Protein AF-A0A7S2Z2M4-F1 (afdb_monomer_lite)

Secondary structure (DSSP, 8-state):
-HHHHHHHHHHHTS--HHHHHHHHHHHHTSS-HHHHHHHHHHHHHHHHH-GGGGGHHHHHHHHHHHTT-HHHHHHHHHHHHTTTTS--HHHHHHHHHHHHHHHHHHT-GGG-

Sequence (112 aa):
AKACYRRVLSVTGGKSAEASAGLGALKVASSSKKEVEEGLQLLSRAYGENPHLAFALISLCEQLFYRNEYGTVAKLAQTVLKQSHALEPSIKAEAYFYLGMVYHLASQPDQA

Structure (mmCIF, N/CA/C/O backbone):
data_AF-A0A7S2Z2M4-F1
#
_entry.id   AF-A0A7S2Z2M4-F1
#
loop_
_atom_site.group_PDB
_atom_site.id
_atom_site.type_symbol
_atom_site.label_atom_id
_atom_site.label_alt_id
_atom_site.label_comp_id
_atom_site.label_asym_id
_atom_site.label_entity_id
_atom_site.label_seq_id
_atom_site.pdbx_PDB_ins_code
_atom_site.Cartn_x
_atom_site.Cartn_y
_atom_site.Cartn_z
_atom_site.occupancy
_atom_site.B_iso_or_equiv
_atom_site.auth_seq_id
_atom_site.auth_comp_id
_atom_site.auth_asym_id
_atom_site.auth_atom_id
_atom_site.pdbx_PDB_model_num
ATOM 1 N N . ALA A 1 1 ? -5.240 -12.233 -12.431 1.00 85.94 1 ALA A N 1
ATOM 2 C CA . ALA A 1 1 ? -4.426 -11.009 -12.245 1.00 85.94 1 ALA A CA 1
ATOM 3 C C . ALA A 1 1 ? -3.032 -11.277 -11.647 1.00 85.94 1 ALA A C 1
ATOM 5 O O . ALA A 1 1 ? -2.061 -11.072 -12.364 1.00 85.94 1 ALA A O 1
ATOM 6 N N . LYS A 1 2 ? -2.887 -11.787 -10.402 1.00 92.44 2 LYS A N 1
ATOM 7 C CA . LYS A 1 2 ? -1.561 -12.009 -9.755 1.00 92.44 2 LYS A CA 1
ATOM 8 C C . LYS A 1 2 ? -0.555 -12.777 -10.640 1.00 92.44 2 LYS A C 1
ATOM 10 O O . LYS A 1 2 ? 0.592 -12.358 -10.762 1.00 92.44 2 LYS A O 1
ATOM 15 N N . ALA A 1 3 ? -0.981 -13.869 -11.284 1.00 94.06 3 ALA A N 1
ATOM 16 C CA . ALA A 1 3 ? -0.125 -14.660 -12.179 1.00 94.06 3 ALA A CA 1
ATOM 17 C C . ALA A 1 3 ? 0.369 -13.869 -13.408 1.00 94.06 3 ALA A C 1
ATOM 19 O O . ALA A 1 3 ? 1.524 -14.011 -13.800 1.00 94.06 3 ALA A O 1
ATOM 20 N N . CYS A 1 4 ? -0.464 -12.986 -13.966 1.00 96.19 4 CYS A N 1
ATOM 21 C CA . CYS A 1 4 ? -0.106 -12.156 -15.116 1.00 96.19 4 CYS A CA 1
ATOM 22 C C . CYS A 1 4 ? 0.993 -11.151 -14.752 1.00 96.19 4 CYS A C 1
ATOM 24 O O . CYS A 1 4 ? 2.008 -11.087 -15.437 1.00 96.19 4 CYS A O 1
ATOM 26 N N . TYR A 1 5 ? 0.853 -10.437 -13.628 1.00 95.56 5 TYR A N 1
ATOM 27 C CA . TYR A 1 5 ? 1.897 -9.514 -13.165 1.00 95.56 5 TYR A CA 1
ATOM 28 C C . TYR A 1 5 ? 3.209 -10.235 -12.846 1.00 95.56 5 TYR A C 1
ATOM 30 O O . TYR A 1 5 ? 4.277 -9.768 -13.234 1.00 95.56 5 TYR A O 1
ATOM 38 N N . ARG A 1 6 ? 3.146 -11.425 -12.228 1.00 94.44 6 ARG A N 1
ATOM 39 C CA . ARG A 1 6 ? 4.340 -12.263 -12.021 1.00 94.44 6 ARG A CA 1
ATOM 40 C C . ARG A 1 6 ? 5.009 -12.649 -13.338 1.00 94.44 6 ARG A C 1
ATOM 42 O O . ARG A 1 6 ? 6.234 -12.633 -13.419 1.00 94.44 6 ARG A O 1
ATOM 49 N N . ARG A 1 7 ? 4.227 -12.966 -14.374 1.00 96.56 7 ARG A N 1
ATOM 50 C CA . ARG A 1 7 ? 4.770 -13.271 -15.701 1.00 96.56 7 ARG A CA 1
ATOM 51 C C . ARG A 1 7 ? 5.475 -12.061 -16.312 1.00 96.56 7 ARG A C 1
ATOM 53 O O . ARG A 1 7 ? 6.582 -12.225 -16.813 1.00 96.56 7 ARG A O 1
ATOM 60 N N . VAL A 1 8 ? 4.893 -10.864 -16.215 1.00 96.00 8 VAL A N 1
ATOM 61 C CA . VAL A 1 8 ? 5.534 -9.622 -16.686 1.00 96.00 8 VAL A CA 1
ATOM 62 C C . VAL A 1 8 ? 6.851 -9.371 -15.952 1.00 96.00 8 VAL A C 1
ATOM 64 O O . VAL A 1 8 ? 7.869 -9.119 -16.592 1.00 96.00 8 VAL A O 1
ATOM 67 N N . LEU A 1 9 ? 6.874 -9.515 -14.625 1.00 94.31 9 LEU A N 1
ATOM 68 C CA . LEU A 1 9 ? 8.103 -9.358 -13.839 1.00 94.31 9 LEU A CA 1
ATOM 69 C C . LEU A 1 9 ? 9.164 -10.403 -14.208 1.00 94.31 9 LEU A C 1
ATOM 71 O O . LEU A 1 9 ? 10.339 -10.066 -14.297 1.00 94.31 9 LEU A O 1
ATOM 75 N N . SER A 1 10 ? 8.766 -11.646 -14.490 1.00 95.50 10 SER A N 1
ATOM 76 C CA . SER A 1 10 ? 9.685 -12.691 -14.957 1.00 95.50 10 SER A CA 1
ATOM 77 C C . SER A 1 10 ? 10.314 -12.355 -16.313 1.00 95.50 10 SER A C 1
ATOM 79 O O . SER A 1 10 ? 11.514 -12.544 -16.477 1.00 95.50 10 SER A O 1
ATOM 81 N N . VAL A 1 11 ? 9.533 -11.843 -17.269 1.00 95.81 11 VAL A N 1
ATOM 82 C CA . VAL A 1 11 ? 10.026 -11.512 -18.619 1.00 95.81 11 VAL A CA 1
ATOM 83 C C . VAL A 1 11 ? 10.877 -10.237 -18.620 1.00 95.81 11 VAL A C 1
ATOM 85 O O . VAL A 1 11 ? 11.846 -10.145 -19.363 1.00 95.81 11 VAL A O 1
ATOM 88 N N . THR A 1 12 ? 10.550 -9.265 -17.768 1.00 92.25 12 THR A N 1
ATOM 89 C CA . THR A 1 12 ? 11.262 -7.974 -17.679 1.00 92.25 12 THR A CA 1
ATOM 90 C C . THR A 1 12 ? 12.459 -7.991 -16.723 1.00 92.25 12 THR A C 1
ATOM 92 O O . THR A 1 12 ? 13.118 -6.967 -16.546 1.00 92.25 12 THR A O 1
ATOM 95 N N . GLY A 1 13 ? 12.739 -9.122 -16.066 1.00 90.12 13 GLY A N 1
ATOM 96 C CA . GLY A 1 13 ? 13.788 -9.215 -15.046 1.00 90.12 13 GLY A CA 1
ATOM 97 C C . GLY A 1 13 ? 13.503 -8.368 -13.798 1.00 90.12 13 GLY A C 1
ATOM 98 O O . GLY A 1 13 ? 14.428 -7.851 -13.180 1.00 90.12 13 GLY A O 1
ATOM 99 N N . GLY A 1 14 ? 12.227 -8.184 -13.445 1.00 87.56 14 GLY A N 1
ATOM 100 C CA . GLY A 1 14 ? 11.797 -7.450 -12.252 1.00 87.56 14 GLY A CA 1
ATOM 101 C C . GLY A 1 14 ? 11.870 -5.925 -12.368 1.00 87.56 14 GLY A C 1
ATOM 102 O O . GLY A 1 14 ? 11.961 -5.254 -11.341 1.00 87.56 14 GLY A O 1
ATOM 103 N N . LYS A 1 15 ? 11.861 -5.382 -13.593 1.00 89.94 15 LYS A N 1
ATOM 104 C CA . LYS A 1 15 ? 12.041 -3.942 -13.867 1.00 89.94 15 LYS A CA 1
ATOM 105 C C . LYS A 1 15 ? 10.759 -3.170 -14.197 1.00 89.94 15 LYS A C 1
ATOM 107 O O . LYS A 1 15 ? 10.830 -1.971 -14.421 1.00 89.94 15 LYS A O 1
ATOM 112 N N . SER A 1 16 ? 9.599 -3.826 -14.274 1.00 94.38 16 SER A N 1
ATOM 113 C CA . SER A 1 16 ? 8.336 -3.113 -14.518 1.00 94.38 16 SER A CA 1
ATOM 114 C C . SER A 1 16 ? 7.750 -2.584 -13.209 1.00 94.38 16 SER A C 1
ATOM 116 O O . SER A 1 16 ? 7.282 -3.363 -12.364 1.00 94.38 16 SER A O 1
ATOM 118 N N . ALA A 1 17 ? 7.747 -1.258 -13.068 1.00 92.44 17 ALA A N 1
ATOM 119 C CA . ALA A 1 17 ? 7.119 -0.551 -11.958 1.00 92.44 17 ALA A CA 1
ATOM 120 C C . ALA A 1 17 ? 5.598 -0.783 -11.948 1.00 92.44 17 ALA A C 1
ATOM 122 O O . ALA A 1 17 ? 5.022 -1.049 -10.899 1.00 92.44 17 ALA A O 1
ATOM 123 N N . GLU A 1 18 ? 4.953 -0.808 -13.116 1.00 93.31 18 GLU A N 1
ATOM 124 C CA . GLU A 1 18 ? 3.514 -1.046 -13.281 1.00 93.31 18 GLU A CA 1
ATOM 125 C C . GLU A 1 18 ? 3.121 -2.448 -12.807 1.00 93.31 18 GLU A C 1
ATOM 127 O O . GLU A 1 18 ? 2.148 -2.621 -12.071 1.00 93.31 18 GLU A O 1
ATOM 132 N N . ALA A 1 19 ? 3.892 -3.470 -13.196 1.00 94.50 19 ALA A N 1
ATOM 133 C CA . ALA A 1 19 ? 3.631 -4.837 -12.764 1.00 94.50 19 ALA A CA 1
ATOM 134 C C . ALA A 1 19 ? 3.905 -5.024 -11.266 1.00 94.50 19 ALA A C 1
ATOM 136 O O . ALA A 1 19 ? 3.177 -5.765 -10.598 1.00 94.50 19 ALA A O 1
ATOM 137 N N . SER A 1 20 ? 4.915 -4.332 -10.730 1.00 94.00 20 SER A N 1
ATOM 138 C CA . SER A 1 20 ? 5.199 -4.300 -9.293 1.00 94.00 20 SER A CA 1
ATOM 139 C C . SER A 1 20 ? 4.068 -3.625 -8.519 1.00 94.00 20 SER A C 1
ATOM 141 O O . SER A 1 20 ? 3.594 -4.192 -7.536 1.00 94.00 20 SER A O 1
ATOM 143 N N . ALA A 1 21 ? 3.567 -2.483 -8.999 1.00 92.56 21 ALA A N 1
ATOM 144 C CA . ALA A 1 21 ? 2.444 -1.773 -8.400 1.00 92.56 21 ALA A CA 1
ATOM 145 C C . ALA A 1 21 ? 1.161 -2.612 -8.436 1.00 92.56 21 ALA A C 1
ATOM 147 O O . ALA A 1 21 ? 0.516 -2.795 -7.406 1.00 92.56 21 ALA A O 1
ATOM 148 N N . GLY A 1 22 ? 0.826 -3.209 -9.584 1.00 93.19 22 GLY A N 1
ATOM 149 C CA . GLY A 1 22 ? -0.350 -4.071 -9.720 1.00 93.19 22 GLY A CA 1
ATOM 150 C C . GLY A 1 22 ? -0.287 -5.316 -8.827 1.00 93.19 22 GLY A C 1
ATOM 151 O O . GLY A 1 22 ? -1.270 -5.678 -8.177 1.00 93.19 22 GLY A O 1
ATOM 152 N N . LEU A 1 23 ? 0.879 -5.966 -8.730 1.00 94.81 23 LEU A N 1
ATOM 153 C CA . LEU A 1 23 ? 1.070 -7.086 -7.805 1.00 94.81 23 LEU A CA 1
ATOM 154 C C . LEU A 1 23 ? 1.015 -6.635 -6.339 1.00 94.81 23 LEU A C 1
ATOM 156 O O . LEU A 1 23 ? 0.446 -7.351 -5.512 1.00 94.81 23 LEU A O 1
ATOM 160 N N . GLY A 1 24 ? 1.586 -5.469 -6.031 1.00 93.25 24 GLY A N 1
ATOM 161 C CA . GLY A 1 24 ? 1.567 -4.853 -4.710 1.00 93.25 24 GLY A CA 1
ATOM 162 C C . GLY A 1 24 ? 0.150 -4.533 -4.242 1.00 93.25 24 GLY A C 1
ATOM 163 O O . GLY A 1 24 ? -0.237 -4.957 -3.157 1.00 93.25 24 GLY A O 1
ATOM 164 N N . ALA A 1 25 ? -0.668 -3.918 -5.096 1.00 92.12 25 ALA A N 1
ATOM 165 C CA . ALA A 1 25 ? -2.079 -3.630 -4.840 1.00 92.12 25 ALA A CA 1
ATOM 166 C C . ALA A 1 25 ? -2.877 -4.902 -4.495 1.00 92.12 25 ALA A C 1
ATOM 168 O O . ALA A 1 25 ? -3.564 -4.963 -3.477 1.00 92.12 25 ALA A O 1
ATOM 169 N N . LEU A 1 26 ? -2.713 -5.972 -5.283 1.00 92.69 26 LEU A N 1
ATOM 170 C CA . LEU A 1 26 ? -3.372 -7.264 -5.032 1.00 92.69 26 LEU A CA 1
ATOM 171 C C . LEU A 1 26 ? -2.897 -7.960 -3.748 1.00 92.69 26 LEU A C 1
ATOM 173 O O . LEU A 1 26 ? -3.580 -8.846 -3.233 1.00 92.69 26 LEU A O 1
ATOM 177 N N . LYS A 1 27 ? -1.691 -7.637 -3.285 1.00 93.38 27 LYS A N 1
ATOM 178 C CA . LYS A 1 27 ? -1.106 -8.157 -2.050 1.00 93.38 27 LYS A CA 1
ATOM 179 C C . LYS A 1 27 ? -1.577 -7.369 -0.830 1.00 93.38 27 LYS A C 1
ATOM 181 O O . LYS A 1 27 ? -1.937 -7.989 0.161 1.00 93.38 27 LYS A O 1
ATOM 186 N N . VAL A 1 28 ? -1.658 -6.043 -0.930 1.00 90.62 28 VAL A N 1
ATOM 187 C CA . VAL A 1 28 ? -2.221 -5.180 0.118 1.00 90.62 28 VAL A CA 1
ATOM 188 C C . VAL A 1 28 ? -3.712 -5.447 0.329 1.00 90.62 28 VAL A C 1
ATOM 190 O O . VAL A 1 28 ? -4.167 -5.440 1.461 1.00 90.62 28 VAL A O 1
ATOM 193 N N . ALA A 1 29 ? -4.467 -5.764 -0.724 1.00 86.81 29 ALA A N 1
ATOM 194 C CA . ALA A 1 29 ? -5.882 -6.121 -0.594 1.00 86.81 29 ALA A CA 1
ATOM 195 C C . ALA A 1 29 ? -6.133 -7.516 0.031 1.00 86.81 29 ALA A C 1
ATOM 197 O O . ALA A 1 29 ? -7.289 -7.910 0.221 1.00 86.81 29 ALA A O 1
ATOM 198 N N . SER A 1 30 ? -5.079 -8.288 0.313 1.00 87.50 30 SER A N 1
ATOM 199 C CA . SER A 1 30 ? -5.1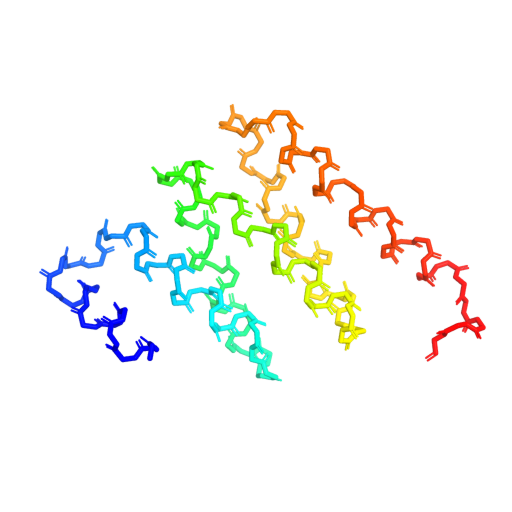58 -9.621 0.919 1.00 87.50 30 SER A CA 1
ATOM 200 C C . SER A 1 30 ? -5.412 -9.551 2.423 1.00 87.50 30 SER A C 1
ATOM 202 O O . SER A 1 30 ? -4.939 -8.644 3.092 1.00 87.50 30 SER A O 1
ATOM 204 N N . SER A 1 31 ? -6.061 -10.570 2.988 1.00 80.94 31 SER A N 1
ATOM 205 C CA . SER A 1 31 ? -6.198 -10.721 4.446 1.00 80.94 31 SER A CA 1
ATOM 206 C C . SER A 1 31 ? -4.923 -11.247 5.127 1.00 80.94 31 SER A C 1
ATOM 208 O O . SER A 1 31 ? -4.863 -11.351 6.350 1.00 80.94 31 SER A O 1
ATOM 210 N N . SER A 1 32 ? -3.893 -11.626 4.362 1.00 90.19 32 SER A N 1
ATOM 211 C CA . SER A 1 32 ? -2.626 -12.109 4.918 1.00 90.19 32 SER A CA 1
ATOM 212 C C . SER A 1 32 ? -1.698 -10.948 5.265 1.00 90.19 32 SER A C 1
ATOM 214 O O . SER A 1 32 ? -1.191 -10.272 4.373 1.00 90.19 32 SER A O 1
ATOM 216 N N . LYS A 1 33 ? -1.371 -10.784 6.553 1.00 85.88 33 LYS A N 1
ATOM 217 C CA . LYS A 1 33 ? -0.427 -9.756 7.031 1.00 85.88 33 LYS A CA 1
ATOM 218 C C . LYS A 1 33 ? 0.920 -9.787 6.295 1.00 85.88 33 LYS A C 1
ATOM 220 O O . LYS A 1 33 ? 1.458 -8.738 5.957 1.00 85.88 33 LYS A O 1
ATOM 225 N N . LYS A 1 34 ? 1.437 -10.987 6.001 1.00 91.75 34 LYS A N 1
ATOM 226 C CA . LYS A 1 34 ? 2.676 -11.162 5.230 1.00 91.75 34 LYS A CA 1
ATOM 227 C C . LYS A 1 34 ? 2.524 -10.642 3.800 1.00 91.75 34 LYS A C 1
ATOM 229 O O . LYS A 1 34 ? 3.404 -9.942 3.311 1.00 91.75 34 LYS A O 1
ATOM 234 N N . GLU A 1 35 ? 1.413 -10.963 3.131 1.00 92.81 35 GLU A N 1
ATOM 235 C CA . GLU A 1 35 ? 1.163 -10.416 1.795 1.00 92.81 35 GLU A CA 1
ATOM 236 C C . GLU A 1 35 ? 1.021 -8.895 1.839 1.00 92.81 35 GLU A C 1
ATOM 238 O O . GLU A 1 35 ? 1.577 -8.239 0.967 1.00 92.81 35 GLU A O 1
ATOM 243 N N . VAL A 1 36 ? 0.363 -8.332 2.853 1.00 88.62 36 VAL A N 1
ATOM 244 C CA . VAL A 1 36 ? 0.233 -6.878 3.006 1.00 88.62 36 VAL A CA 1
ATOM 245 C C . VAL A 1 36 ? 1.602 -6.207 3.106 1.00 88.62 36 VAL A C 1
ATOM 247 O O . VAL A 1 36 ? 1.866 -5.252 2.381 1.00 88.62 36 VAL A O 1
ATOM 250 N N . GLU A 1 37 ? 2.502 -6.719 3.946 1.00 89.50 37 GLU A N 1
ATOM 251 C CA . GLU A 1 37 ? 3.855 -6.168 4.098 1.00 89.50 37 GLU A CA 1
ATOM 252 C C . GLU A 1 37 ? 4.667 -6.254 2.797 1.00 89.50 37 GLU A C 1
ATOM 254 O O . GLU A 1 37 ? 5.257 -5.260 2.370 1.00 89.50 37 GLU A O 1
ATOM 259 N N . GLU A 1 38 ? 4.635 -7.402 2.114 1.00 93.19 38 GLU A N 1
ATOM 260 C CA . GLU A 1 38 ? 5.262 -7.561 0.796 1.00 93.19 38 GLU A CA 1
ATOM 261 C C . GLU A 1 38 ? 4.647 -6.610 -0.246 1.00 93.19 38 GLU A C 1
ATOM 263 O O . GLU A 1 38 ? 5.350 -6.052 -1.089 1.00 93.19 38 GLU A O 1
ATOM 268 N N . GLY A 1 39 ? 3.330 -6.410 -0.195 1.00 91.69 39 GLY A N 1
ATOM 269 C CA . GLY A 1 39 ? 2.609 -5.512 -1.086 1.00 91.69 39 GLY A CA 1
ATOM 270 C C . GLY A 1 39 ? 3.009 -4.053 -0.888 1.00 91.69 39 GLY A C 1
ATOM 271 O O . GLY A 1 39 ? 3.286 -3.361 -1.866 1.00 91.69 39 GLY A O 1
ATOM 272 N N . LEU A 1 40 ? 3.123 -3.608 0.365 1.00 89.69 40 LEU A N 1
ATOM 273 C CA . LEU A 1 40 ? 3.585 -2.262 0.712 1.00 89.69 40 LEU A CA 1
ATOM 274 C C . LEU A 1 40 ? 5.015 -2.004 0.219 1.00 89.69 40 LEU A C 1
ATOM 276 O O . LEU A 1 40 ? 5.298 -0.924 -0.295 1.00 89.69 40 LEU A O 1
ATOM 280 N N . GLN A 1 41 ? 5.908 -2.994 0.319 1.00 90.50 41 GLN A N 1
ATOM 281 C CA . GLN A 1 41 ? 7.272 -2.881 -0.209 1.00 90.50 41 GLN A CA 1
ATOM 282 C C . GLN A 1 41 ? 7.290 -2.741 -1.736 1.00 90.50 41 GLN A C 1
ATOM 284 O O . GLN A 1 41 ? 7.992 -1.876 -2.264 1.00 90.50 41 GLN A O 1
ATOM 289 N N . LEU A 1 42 ? 6.495 -3.551 -2.445 1.00 92.06 42 LEU A N 1
ATOM 290 C CA . LEU A 1 42 ? 6.372 -3.471 -3.904 1.00 92.06 42 LEU A CA 1
ATOM 291 C C . LEU A 1 42 ? 5.824 -2.116 -4.359 1.00 92.06 42 LEU A C 1
ATOM 293 O O . LEU A 1 42 ? 6.358 -1.537 -5.303 1.00 92.06 42 LEU A O 1
ATOM 297 N N . LEU A 1 43 ? 4.799 -1.598 -3.676 1.00 89.94 43 LEU A N 1
ATOM 298 C CA . LEU A 1 43 ? 4.215 -0.287 -3.972 1.00 89.94 43 LEU A CA 1
ATOM 299 C C . LEU A 1 43 ? 5.207 0.844 -3.697 1.00 89.94 43 LEU A C 1
ATOM 301 O O . LEU A 1 43 ? 5.401 1.697 -4.556 1.00 89.94 43 LEU A O 1
ATOM 305 N N . SER A 1 44 ? 5.892 0.818 -2.548 1.00 86.88 44 SER A N 1
ATOM 306 C CA . SER A 1 44 ? 6.917 1.813 -2.206 1.00 86.88 44 SER A CA 1
ATOM 307 C C . SER A 1 44 ? 7.990 1.917 -3.289 1.00 86.88 44 SER A C 1
ATOM 309 O O . SER A 1 44 ? 8.328 3.013 -3.733 1.00 86.88 44 SER A O 1
ATOM 311 N N . ARG A 1 45 ? 8.494 0.767 -3.755 1.00 88.25 45 ARG A N 1
ATOM 312 C CA . ARG A 1 45 ? 9.488 0.717 -4.829 1.00 88.25 45 ARG A CA 1
ATOM 313 C C . ARG A 1 45 ? 8.917 1.222 -6.153 1.00 88.25 45 ARG A C 1
ATOM 315 O O . ARG A 1 45 ? 9.548 2.051 -6.798 1.00 88.25 45 ARG A O 1
ATOM 322 N N . ALA A 1 46 ? 7.736 0.745 -6.539 1.00 89.75 46 ALA A N 1
ATOM 323 C CA . ALA A 1 46 ? 7.107 1.132 -7.797 1.00 89.75 46 ALA A CA 1
ATOM 324 C C . ALA A 1 46 ? 6.848 2.643 -7.878 1.00 89.75 46 ALA A C 1
ATOM 326 O O . ALA A 1 46 ? 7.040 3.232 -8.934 1.00 89.75 46 ALA A O 1
ATOM 327 N N . TYR A 1 47 ? 6.464 3.278 -6.769 1.00 87.00 47 TYR A N 1
ATOM 328 C CA . TYR A 1 47 ? 6.226 4.723 -6.716 1.00 87.00 47 TYR A CA 1
ATOM 329 C C . TYR A 1 47 ? 7.514 5.544 -6.753 1.00 87.00 47 TYR A C 1
ATOM 331 O O . TYR A 1 47 ? 7.516 6.629 -7.326 1.00 87.00 47 TYR A O 1
ATOM 339 N N . GLY A 1 48 ? 8.607 5.025 -6.187 1.00 83.88 48 GLY A N 1
ATOM 340 C CA . GLY A 1 48 ? 9.927 5.636 -6.344 1.00 83.88 48 GLY A CA 1
ATOM 341 C C . GLY A 1 48 ? 10.439 5.576 -7.789 1.00 83.88 48 GLY A C 1
ATOM 342 O O . GLY A 1 48 ? 11.127 6.489 -8.231 1.00 83.88 48 GLY A O 1
ATOM 343 N N . GLU A 1 49 ? 10.088 4.522 -8.536 1.00 87.75 49 GLU A N 1
ATOM 344 C CA . GLU A 1 49 ? 10.456 4.366 -9.952 1.00 87.75 49 GLU A CA 1
ATOM 345 C C . GLU A 1 49 ? 9.525 5.156 -10.896 1.00 87.75 49 GLU A C 1
ATOM 347 O O . GLU A 1 49 ? 9.989 5.731 -11.878 1.00 87.75 49 GLU A O 1
ATOM 352 N N . ASN A 1 50 ? 8.220 5.206 -10.608 1.00 87.06 50 ASN A N 1
ATOM 353 C CA . ASN A 1 50 ? 7.227 5.950 -11.383 1.00 87.06 50 ASN A CA 1
ATOM 354 C C . ASN A 1 50 ? 6.182 6.605 -10.448 1.00 87.06 50 ASN A C 1
ATOM 356 O O . ASN A 1 50 ? 5.207 5.953 -10.050 1.00 87.06 50 ASN A O 1
ATOM 360 N N . PRO A 1 51 ? 6.336 7.905 -10.131 1.00 83.31 51 PRO A N 1
ATOM 361 C CA . PRO A 1 51 ? 5.440 8.627 -9.226 1.00 83.31 51 PRO A CA 1
ATOM 362 C C . PRO A 1 51 ? 3.977 8.688 -9.683 1.00 83.31 51 PRO A C 1
ATOM 364 O O . PRO A 1 51 ? 3.082 8.764 -8.843 1.00 83.31 51 PRO A O 1
ATOM 367 N N . HIS A 1 52 ? 3.696 8.597 -10.990 1.00 83.88 52 HIS A N 1
ATOM 368 C CA . HIS A 1 52 ? 2.321 8.614 -11.508 1.00 83.88 52 HIS A CA 1
ATOM 369 C C . HIS A 1 52 ? 1.509 7.387 -11.075 1.00 83.88 52 HIS A C 1
ATOM 371 O O . HIS A 1 52 ? 0.280 7.441 -11.013 1.00 83.88 52 HIS A O 1
ATOM 377 N N . LEU A 1 53 ? 2.181 6.291 -10.713 1.00 86.69 53 LEU A N 1
ATOM 378 C CA . LEU A 1 53 ? 1.520 5.094 -10.195 1.00 86.69 53 LEU A CA 1
ATOM 379 C C . LEU A 1 53 ? 0.898 5.319 -8.813 1.00 86.69 53 LEU A C 1
ATOM 381 O O . LEU A 1 53 ? 0.024 4.550 -8.413 1.00 86.69 53 LEU A O 1
ATOM 385 N N . ALA A 1 54 ? 1.284 6.385 -8.104 1.00 81.94 54 ALA A N 1
ATOM 386 C CA . ALA A 1 54 ? 0.737 6.705 -6.794 1.00 81.94 54 ALA A CA 1
ATOM 387 C C . ALA A 1 54 ? -0.756 7.075 -6.828 1.00 81.94 54 ALA A C 1
ATOM 389 O O . ALA A 1 54 ? -1.382 7.079 -5.776 1.00 81.94 54 ALA A O 1
ATOM 390 N N . PHE A 1 55 ? -1.376 7.295 -7.997 1.00 79.75 55 PHE A N 1
ATOM 391 C CA . PHE A 1 55 ? -2.836 7.451 -8.097 1.00 79.75 55 PHE A CA 1
ATOM 392 C C . PHE A 1 55 ? -3.597 6.203 -7.609 1.00 79.75 55 PHE A C 1
ATOM 394 O O . PHE A 1 55 ? -4.673 6.314 -7.025 1.00 79.75 55 PHE A O 1
ATOM 401 N N . ALA A 1 56 ? -3.001 5.012 -7.755 1.00 80.00 56 ALA A N 1
ATOM 402 C CA . ALA A 1 56 ? -3.561 3.767 -7.224 1.00 80.00 56 ALA A CA 1
ATOM 403 C C . ALA A 1 56 ? -3.675 3.763 -5.686 1.00 80.00 56 ALA A C 1
ATOM 405 O O . ALA A 1 56 ? -4.399 2.937 -5.130 1.00 80.00 56 ALA A O 1
ATOM 406 N N . LEU A 1 57 ? -2.996 4.690 -4.995 1.00 79.75 57 LEU A N 1
ATOM 407 C CA . LEU A 1 57 ? -3.144 4.907 -3.558 1.00 79.75 57 LEU A CA 1
ATOM 408 C C . LEU A 1 57 ? -4.598 5.173 -3.175 1.00 79.75 57 LEU A C 1
ATOM 410 O O . LEU A 1 57 ? -5.068 4.567 -2.220 1.00 79.75 57 LEU A O 1
ATOM 414 N N . ILE A 1 58 ? -5.277 6.084 -3.882 1.00 82.00 58 ILE A N 1
ATOM 415 C CA . ILE A 1 58 ? -6.589 6.603 -3.468 1.00 82.00 58 ILE A CA 1
ATOM 416 C C . ILE A 1 58 ? -7.586 5.449 -3.410 1.00 82.00 58 ILE A C 1
ATOM 418 O O . ILE A 1 58 ? -8.170 5.191 -2.362 1.00 82.00 58 ILE A O 1
ATOM 422 N N . SER A 1 59 ? -7.679 4.680 -4.496 1.00 85.25 59 SER A N 1
ATOM 423 C CA . SER A 1 59 ? -8.571 3.522 -4.573 1.00 85.25 59 SER A CA 1
ATOM 424 C C . SER A 1 59 ? -8.231 2.438 -3.543 1.00 85.25 59 SER A C 1
ATOM 426 O O . SER A 1 59 ? -9.132 1.787 -3.019 1.00 85.25 59 SER A O 1
ATOM 428 N N . LEU A 1 60 ? -6.947 2.231 -3.224 1.00 88.50 60 LEU A N 1
ATOM 429 C CA . LEU A 1 60 ? -6.542 1.260 -2.204 1.00 88.50 60 LEU A CA 1
ATOM 430 C C . LEU A 1 60 ? -6.891 1.731 -0.789 1.00 88.50 60 LEU A C 1
ATOM 432 O O . LEU A 1 60 ? -7.431 0.946 -0.012 1.00 88.50 60 LEU A O 1
ATOM 436 N N . CYS A 1 61 ? -6.597 2.988 -0.451 1.00 91.00 61 CYS A N 1
ATOM 437 C CA . CYS A 1 61 ? -6.951 3.574 0.840 1.00 91.00 61 CYS A CA 1
ATOM 438 C C . CYS A 1 61 ? -8.462 3.543 1.057 1.00 91.00 61 CY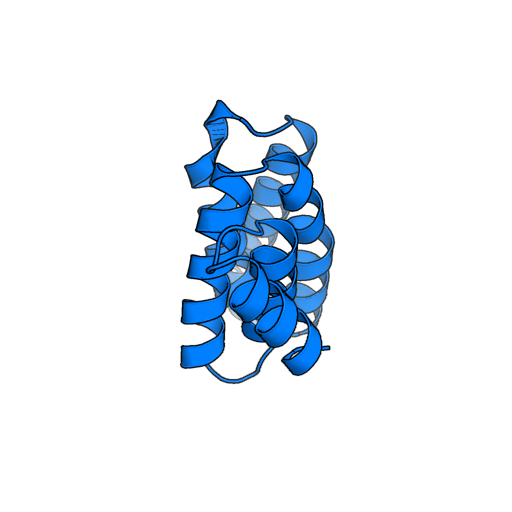S A C 1
ATOM 440 O O . CYS A 1 61 ? -8.896 3.078 2.105 1.00 91.00 61 CYS A O 1
ATOM 442 N N . GLU A 1 62 ? -9.244 3.952 0.058 1.00 90.62 62 GLU A N 1
ATOM 443 C CA . GLU A 1 62 ? -10.705 3.923 0.101 1.00 90.62 62 GLU A CA 1
ATOM 444 C C . GLU A 1 62 ? -11.231 2.510 0.386 1.00 90.62 62 GLU A C 1
ATOM 446 O O . GLU A 1 62 ? -11.966 2.281 1.348 1.00 90.62 62 GLU A O 1
ATOM 451 N N . GLN A 1 63 ? -10.794 1.527 -0.407 1.00 90.12 63 GLN A N 1
ATOM 452 C CA . GLN A 1 63 ? -11.245 0.145 -0.268 1.00 90.12 63 GLN A CA 1
ATOM 453 C C . GLN A 1 63 ? -10.886 -0.456 1.100 1.00 90.12 63 GLN A C 1
ATOM 455 O O . GLN A 1 63 ? -11.691 -1.170 1.698 1.00 90.12 63 GLN A O 1
ATOM 460 N N . LEU A 1 64 ? -9.667 -0.211 1.588 1.00 90.56 64 LEU A N 1
ATOM 461 C CA . LEU A 1 64 ? -9.206 -0.712 2.886 1.00 90.56 64 LEU A CA 1
ATOM 462 C C . LEU A 1 64 ? -9.902 0.004 4.045 1.00 90.56 64 LEU A C 1
ATOM 464 O O . LEU A 1 64 ? -10.191 -0.626 5.061 1.00 90.56 64 LEU A O 1
ATOM 468 N N . PHE A 1 65 ? -10.204 1.292 3.883 1.00 91.81 65 PHE A N 1
ATOM 469 C CA . PHE A 1 65 ? -10.942 2.073 4.864 1.00 91.81 65 PHE A CA 1
ATOM 470 C C . PHE A 1 65 ? -12.352 1.508 5.060 1.00 91.81 65 PHE A C 1
ATOM 472 O O . PHE A 1 65 ? -12.720 1.200 6.188 1.00 91.81 65 PHE A O 1
ATOM 479 N N . TYR A 1 66 ? -13.093 1.241 3.978 1.00 89.56 66 TYR A N 1
ATOM 480 C CA . TYR A 1 66 ? -14.422 0.612 4.059 1.00 89.56 66 TYR A CA 1
ATOM 481 C C . TYR A 1 66 ? -14.406 -0.836 4.577 1.00 89.56 66 TYR A C 1
ATOM 483 O O . TYR A 1 66 ? -15.442 -1.368 4.967 1.00 89.56 66 TYR A O 1
ATOM 491 N N . ARG A 1 67 ? -13.237 -1.487 4.599 1.00 88.75 67 ARG A N 1
ATOM 492 C CA . ARG A 1 67 ? -13.026 -2.806 5.221 1.00 88.75 67 ARG A CA 1
ATOM 493 C C . ARG A 1 67 ? -12.601 -2.720 6.690 1.00 88.75 67 ARG A C 1
ATOM 495 O O . ARG A 1 67 ? -12.267 -3.749 7.273 1.00 88.75 67 ARG A O 1
ATOM 502 N N . ASN A 1 68 ? -12.583 -1.524 7.277 1.00 90.00 68 ASN A N 1
ATOM 503 C CA . ASN A 1 68 ? -12.084 -1.246 8.626 1.00 90.00 68 ASN A CA 1
ATOM 504 C C . ASN A 1 68 ? -10.603 -1.623 8.829 1.00 90.00 68 ASN A C 1
ATOM 506 O O . ASN A 1 68 ? -10.135 -1.796 9.954 1.00 90.00 68 ASN A O 1
ATOM 510 N N . GLU A 1 69 ? -9.815 -1.729 7.753 1.00 89.62 69 GLU A N 1
ATOM 511 C CA . GLU A 1 69 ? -8.384 -2.048 7.815 1.00 89.62 69 GLU A CA 1
ATOM 512 C C . GLU A 1 69 ? -7.536 -0.792 8.055 1.00 89.62 69 GLU A C 1
ATOM 514 O O . GLU A 1 69 ? -6.540 -0.528 7.373 1.00 89.62 69 GLU A O 1
ATOM 519 N N . TYR A 1 70 ? -7.921 0.001 9.055 1.00 91.69 70 TYR A N 1
ATOM 520 C CA . TYR A 1 70 ? -7.357 1.324 9.330 1.00 91.69 70 TYR A CA 1
ATOM 521 C C . TYR A 1 70 ? -5.838 1.304 9.541 1.00 91.69 70 TYR A C 1
ATOM 523 O O . TYR A 1 70 ? -5.123 2.195 9.082 1.00 91.69 70 TYR A O 1
ATOM 531 N N . GLY A 1 71 ? -5.311 0.245 10.166 1.00 89.94 71 GLY A N 1
ATOM 532 C CA . GLY A 1 71 ? -3.868 0.067 10.333 1.00 89.94 71 GLY A CA 1
ATOM 533 C C . GLY A 1 71 ? -3.121 -0.084 9.002 1.00 89.94 71 GLY A C 1
ATOM 534 O O . GLY A 1 71 ? -2.011 0.431 8.852 1.00 89.94 71 GLY A O 1
ATOM 535 N N . THR A 1 72 ? -3.723 -0.758 8.019 1.00 89.94 72 THR A N 1
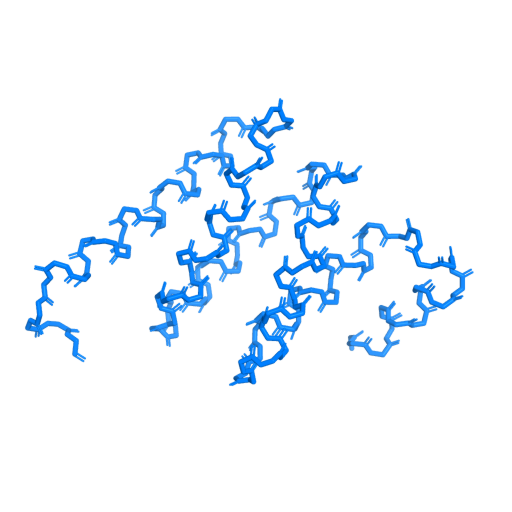ATOM 536 C CA . THR A 1 72 ? -3.154 -0.889 6.670 1.00 89.94 72 THR A CA 1
ATOM 537 C C . THR A 1 72 ? -3.274 0.428 5.906 1.00 89.94 72 THR A C 1
ATOM 539 O O . THR A 1 72 ? -2.296 0.840 5.281 1.00 89.94 72 THR A O 1
ATOM 542 N N . VAL A 1 73 ? -4.410 1.129 6.024 1.00 93.31 73 VAL A N 1
ATOM 543 C CA . VAL A 1 73 ? -4.618 2.470 5.442 1.00 93.31 73 VAL A CA 1
ATOM 544 C C . VAL A 1 73 ? -3.531 3.438 5.913 1.00 93.31 73 VAL A C 1
ATOM 546 O O . VAL A 1 73 ? -2.849 4.046 5.089 1.00 93.31 73 VAL A O 1
ATOM 549 N N . ALA A 1 74 ? -3.286 3.520 7.226 1.00 93.00 74 ALA A N 1
ATOM 550 C CA . ALA A 1 74 ? -2.250 4.391 7.780 1.00 93.00 74 ALA A CA 1
ATOM 551 C C . ALA A 1 74 ? -0.849 4.044 7.247 1.00 93.00 74 ALA A C 1
ATOM 553 O O . ALA A 1 74 ? -0.108 4.933 6.824 1.00 93.00 74 ALA A O 1
ATOM 554 N N . LYS A 1 75 ? -0.482 2.755 7.213 1.00 90.25 75 LYS A N 1
ATOM 555 C CA . LYS A 1 75 ? 0.819 2.306 6.680 1.00 90.25 75 LYS A CA 1
ATOM 556 C C . LYS A 1 75 ? 0.987 2.638 5.200 1.00 90.25 75 LYS A C 1
ATOM 558 O O . LYS A 1 75 ? 2.080 3.033 4.784 1.00 90.25 75 LYS A O 1
ATOM 563 N N . LEU A 1 76 ? -0.068 2.469 4.408 1.00 89.38 76 LEU A N 1
ATOM 564 C CA . LEU A 1 76 ? -0.053 2.748 2.979 1.00 89.38 76 LEU A CA 1
ATOM 565 C C . LEU A 1 76 ? 0.100 4.254 2.723 1.00 89.38 76 LEU A C 1
ATOM 567 O O . LEU A 1 76 ? 1.002 4.659 1.991 1.00 89.38 76 LEU A O 1
ATOM 571 N N . ALA A 1 77 ? -0.700 5.082 3.397 1.00 91.12 77 ALA A N 1
ATOM 572 C CA . ALA A 1 77 ? -0.623 6.533 3.279 1.00 91.12 77 ALA A CA 1
ATOM 573 C C . ALA A 1 77 ? 0.751 7.076 3.724 1.00 91.12 77 ALA A C 1
ATOM 575 O O . ALA A 1 77 ? 1.365 7.878 3.020 1.00 91.12 77 ALA A O 1
ATOM 576 N N . GLN A 1 78 ? 1.314 6.560 4.823 1.00 89.69 78 GLN A N 1
ATOM 577 C CA . GLN A 1 78 ? 2.678 6.899 5.255 1.00 89.69 78 GLN A CA 1
ATOM 578 C C . GLN A 1 78 ? 3.747 6.453 4.250 1.00 89.69 78 GLN A C 1
ATOM 580 O O . GLN A 1 78 ? 4.722 7.170 4.034 1.00 89.69 78 GLN A O 1
ATOM 585 N N . THR A 1 79 ? 3.589 5.277 3.637 1.00 86.75 79 THR A N 1
ATOM 586 C CA . THR A 1 79 ? 4.512 4.780 2.604 1.00 86.75 79 THR A CA 1
ATOM 587 C C . THR A 1 79 ? 4.578 5.735 1.419 1.00 86.75 79 THR A C 1
ATOM 589 O O . THR A 1 79 ? 5.671 6.042 0.949 1.00 86.75 79 THR A O 1
ATOM 592 N N . VAL A 1 80 ? 3.433 6.261 0.984 1.00 83.81 80 VAL A N 1
ATOM 593 C CA . VAL A 1 80 ? 3.392 7.255 -0.093 1.00 83.81 80 VAL A CA 1
ATOM 594 C C . VAL A 1 80 ? 4.025 8.569 0.342 1.00 83.81 80 VAL A C 1
ATOM 596 O O . VAL A 1 80 ? 4.891 9.082 -0.357 1.00 83.81 80 VAL A O 1
ATOM 599 N N . LEU A 1 81 ? 3.699 9.080 1.529 1.00 87.06 81 LEU A N 1
ATOM 600 C CA . LEU A 1 81 ? 4.276 10.337 2.020 1.00 87.06 81 LEU A CA 1
ATOM 601 C C . LEU A 1 81 ? 5.805 10.293 2.190 1.00 87.06 81 LEU A C 1
ATOM 603 O O . LEU A 1 81 ? 6.452 11.335 2.118 1.00 87.06 81 LEU A O 1
ATOM 607 N N . LYS A 1 82 ? 6.420 9.115 2.355 1.00 84.94 82 LYS A N 1
ATOM 608 C CA . LYS A 1 82 ? 7.890 8.975 2.352 1.00 84.94 82 LYS A CA 1
ATOM 609 C C . LYS A 1 82 ? 8.525 9.258 0.984 1.00 84.94 82 LYS A C 1
ATOM 611 O O . LYS A 1 82 ? 9.688 9.642 0.932 1.00 84.94 82 LYS A O 1
ATOM 616 N N . GLN A 1 83 ? 7.769 9.131 -0.105 1.00 76.25 83 GLN A N 1
ATOM 617 C CA . GLN A 1 83 ? 8.194 9.430 -1.481 1.00 76.25 83 GLN A CA 1
ATOM 618 C C . GLN A 1 83 ? 7.901 10.903 -1.869 1.00 76.25 83 GLN A C 1
ATOM 620 O O . GLN A 1 83 ? 7.798 11.250 -3.044 1.00 76.25 83 GLN A O 1
ATOM 625 N N . SER A 1 84 ? 7.743 11.799 -0.881 1.00 63.84 84 SER A N 1
ATOM 626 C CA . SER A 1 84 ? 7.165 13.151 -1.019 1.00 63.84 84 SER A CA 1
ATOM 627 C C . SER A 1 84 ? 7.828 14.093 -2.026 1.00 63.84 84 SER A C 1
ATOM 629 O O . SER A 1 84 ? 7.181 15.044 -2.462 1.00 63.84 84 SER A O 1
ATOM 631 N N . HIS A 1 85 ? 9.080 13.883 -2.412 1.00 69.12 85 HIS A N 1
ATOM 632 C CA . HIS A 1 85 ? 9.804 14.809 -3.287 1.00 69.12 85 HIS A CA 1
ATOM 633 C C . HIS A 1 85 ? 9.326 14.760 -4.748 1.00 69.12 85 HIS A C 1
ATOM 635 O O . HIS A 1 85 ? 9.420 15.771 -5.435 1.00 69.12 85 HIS A O 1
ATOM 641 N N . ALA A 1 86 ? 8.757 13.637 -5.200 1.00 70.88 86 ALA A N 1
ATOM 642 C CA . ALA A 1 86 ? 8.294 13.449 -6.580 1.00 70.88 86 ALA A CA 1
ATOM 643 C C . ALA A 1 86 ? 6.758 13.392 -6.723 1.00 70.88 86 ALA A C 1
ATOM 645 O O . ALA A 1 86 ? 6.243 13.152 -7.812 1.00 70.88 86 ALA A O 1
ATOM 646 N N . LEU A 1 87 ? 6.020 13.580 -5.624 1.00 77.12 87 LEU A N 1
ATOM 647 C CA . LEU A 1 87 ? 4.565 13.422 -5.600 1.00 77.12 87 LEU A CA 1
ATOM 648 C C . LEU A 1 87 ? 3.819 14.728 -5.874 1.00 77.12 87 LEU A C 1
ATOM 650 O O . LEU A 1 87 ? 4.077 15.753 -5.230 1.00 77.12 87 LEU A O 1
ATOM 654 N N . GLU A 1 88 ? 2.817 14.621 -6.744 1.00 84.12 88 GLU A N 1
ATOM 655 C CA . GLU A 1 88 ? 1.796 15.639 -6.992 1.00 84.12 88 GLU A CA 1
ATOM 656 C C . GLU A 1 88 ? 1.129 16.099 -5.678 1.00 84.12 88 GLU A C 1
ATOM 658 O O . GLU A 1 88 ? 0.828 15.265 -4.810 1.00 84.12 88 GLU A O 1
ATOM 663 N N . PRO A 1 89 ? 0.853 17.406 -5.503 1.00 87.94 89 PRO A N 1
ATOM 664 C CA . PRO A 1 89 ? 0.192 17.926 -4.305 1.00 87.94 89 PRO A CA 1
ATOM 665 C C . PRO A 1 89 ? -1.159 17.267 -3.998 1.00 87.94 89 PRO A C 1
ATOM 667 O O . PRO A 1 89 ? -1.474 17.050 -2.830 1.00 87.94 89 PRO A O 1
ATOM 670 N N . SER A 1 90 ? -1.928 16.899 -5.027 1.00 87.38 90 SER A N 1
ATOM 671 C CA . SER A 1 90 ? -3.218 16.213 -4.876 1.00 87.38 90 SER A CA 1
ATOM 672 C C . SER A 1 90 ? -3.070 14.852 -4.192 1.00 87.38 90 SER A C 1
ATOM 674 O O . SER A 1 90 ? -3.789 14.555 -3.245 1.00 87.38 90 SER A O 1
ATOM 676 N N . ILE A 1 91 ? -2.073 14.059 -4.587 1.00 86.44 91 ILE A N 1
ATOM 677 C CA . ILE A 1 91 ? -1.806 12.739 -3.997 1.00 86.44 91 ILE A CA 1
ATOM 678 C C . ILE A 1 91 ? -1.370 12.877 -2.533 1.00 86.44 91 ILE A C 1
ATOM 680 O O . ILE A 1 91 ? -1.763 12.077 -1.683 1.00 86.44 91 ILE A O 1
ATOM 684 N N . LYS A 1 92 ? -0.583 13.912 -2.212 1.00 88.75 92 LYS A N 1
ATOM 685 C CA . LYS A 1 92 ? -0.201 14.209 -0.822 1.00 88.75 92 LYS A CA 1
ATOM 686 C C . 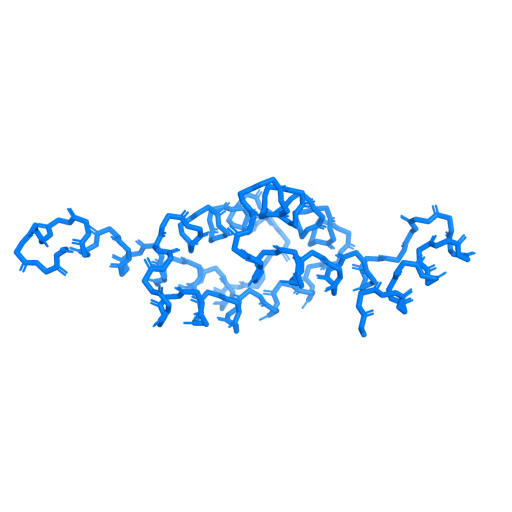LYS A 1 92 ? -1.414 14.577 0.024 1.00 88.75 92 LYS A C 1
ATOM 688 O O . LYS A 1 92 ? -1.531 14.079 1.141 1.00 88.75 92 LYS A O 1
ATOM 693 N N . ALA A 1 93 ? -2.293 15.433 -0.496 1.00 91.12 93 ALA A N 1
ATOM 694 C CA . ALA A 1 93 ? -3.509 15.841 0.196 1.0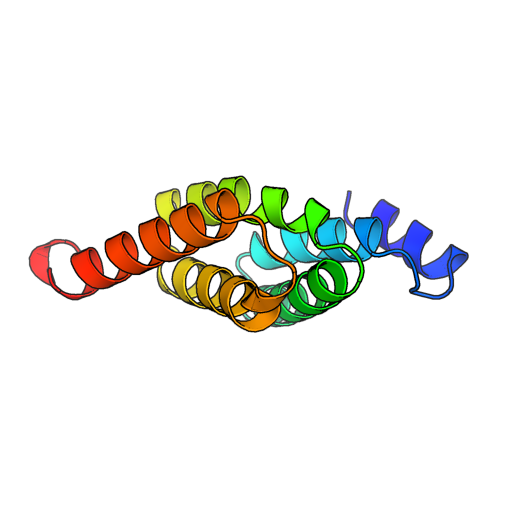0 91.12 93 ALA A CA 1
ATOM 695 C C . ALA A 1 93 ? -4.394 14.628 0.522 1.00 91.12 93 ALA A C 1
ATOM 697 O O . ALA A 1 93 ? -4.798 14.470 1.669 1.00 91.12 93 ALA A O 1
ATOM 698 N N . GLU A 1 94 ? -4.589 13.725 -0.440 1.00 91.06 94 GLU A N 1
ATOM 699 C CA . GLU A 1 94 ? -5.341 12.478 -0.248 1.00 91.06 94 GLU A CA 1
ATOM 700 C C . GLU A 1 94 ? -4.694 11.555 0.792 1.00 91.06 94 GLU A C 1
ATOM 702 O O . GLU A 1 94 ? -5.361 11.033 1.687 1.00 91.06 94 GLU A O 1
ATOM 707 N N . ALA A 1 95 ? -3.369 11.388 0.747 1.00 90.31 95 ALA A N 1
ATOM 708 C CA . ALA A 1 95 ? -2.663 10.606 1.758 1.00 90.31 95 ALA A CA 1
ATOM 709 C C . ALA A 1 95 ? -2.861 11.189 3.170 1.00 90.31 95 ALA A C 1
ATOM 711 O O . ALA A 1 95 ? -3.129 10.440 4.112 1.00 90.31 95 ALA A O 1
ATOM 712 N N . TYR A 1 96 ? -2.775 12.515 3.326 1.00 93.56 96 TYR A N 1
ATOM 713 C CA . TYR A 1 96 ? -3.044 13.182 4.602 1.00 93.56 96 TYR A CA 1
ATOM 714 C C . TYR A 1 96 ? -4.507 13.074 5.036 1.00 93.56 96 TYR A C 1
ATOM 716 O O . TYR A 1 96 ? -4.755 12.882 6.225 1.00 93.56 96 TYR A O 1
ATOM 724 N N . PHE A 1 97 ? -5.455 13.151 4.101 1.00 94.25 97 PHE A N 1
ATOM 725 C CA . PHE A 1 97 ? -6.880 12.983 4.372 1.00 94.25 97 PHE A CA 1
ATOM 726 C C . PHE A 1 97 ? -7.166 11.619 5.014 1.00 94.25 97 PHE A C 1
ATOM 728 O O . PHE A 1 97 ? -7.690 11.565 6.128 1.00 94.25 97 PHE A O 1
ATOM 735 N N . TYR A 1 98 ? -6.714 10.521 4.398 1.00 93.69 98 TYR A N 1
ATOM 736 C CA . TYR A 1 98 ? -6.903 9.176 4.955 1.00 93.69 98 TYR A CA 1
ATOM 737 C C . TYR A 1 98 ? -6.173 8.963 6.287 1.00 93.69 98 TYR A C 1
ATOM 739 O O . TYR A 1 98 ? -6.715 8.326 7.191 1.00 93.69 98 TYR A O 1
ATOM 747 N N . LEU A 1 99 ? -4.966 9.516 6.447 1.00 93.06 99 LEU A N 1
ATOM 748 C CA . LEU A 1 99 ? -4.260 9.509 7.735 1.00 93.06 99 LEU A CA 1
ATOM 749 C C . LEU A 1 99 ? -5.063 10.228 8.826 1.00 93.06 99 LEU A C 1
ATOM 751 O O . LEU A 1 99 ? -5.198 9.703 9.930 1.00 93.06 99 LEU A O 1
ATOM 755 N N . GLY A 1 100 ? -5.619 11.399 8.508 1.00 93.88 100 GLY A N 1
ATOM 756 C CA . GLY A 1 100 ? -6.470 12.168 9.409 1.00 93.88 100 GLY A CA 1
ATOM 757 C C . GLY A 1 100 ? -7.725 11.399 9.816 1.00 93.88 100 GLY A C 1
ATOM 758 O O . GLY A 1 100 ? -8.027 11.327 11.005 1.00 93.88 100 GLY A O 1
ATOM 759 N N . MET A 1 101 ? -8.406 10.756 8.861 1.00 93.69 101 MET A N 1
ATOM 760 C CA . MET A 1 101 ? -9.579 9.918 9.141 1.00 93.69 101 MET A CA 1
ATOM 761 C C . MET A 1 101 ? -9.244 8.751 10.071 1.00 93.69 101 MET A C 1
ATOM 763 O O . MET A 1 101 ? -9.952 8.519 11.049 1.00 93.69 101 MET A O 1
ATOM 767 N N . VAL A 1 102 ? -8.140 8.043 9.815 1.00 93.12 102 VAL A N 1
ATOM 768 C CA . VAL A 1 102 ? -7.709 6.929 10.671 1.00 93.12 102 VAL A CA 1
ATOM 769 C C . VAL A 1 102 ? -7.375 7.406 12.087 1.00 93.12 102 VAL A C 1
ATOM 771 O O . VAL A 1 102 ? -7.780 6.765 13.054 1.00 93.12 102 VAL A O 1
ATOM 774 N N . TYR A 1 103 ? -6.671 8.530 12.241 1.00 90.31 103 TYR A N 1
ATOM 775 C CA . TYR A 1 103 ? -6.359 9.074 13.568 1.00 90.31 103 TYR A CA 1
ATOM 776 C C . TYR A 1 103 ? -7.589 9.590 14.312 1.00 90.31 103 TYR A C 1
ATOM 778 O O . TYR A 1 103 ? -7.683 9.422 15.528 1.00 90.31 103 TYR A O 1
ATOM 786 N N . HIS A 1 104 ? -8.544 10.180 13.595 1.00 89.94 104 HIS A N 1
ATOM 787 C CA . HIS A 1 104 ? -9.815 10.598 14.170 1.00 89.94 104 HIS A CA 1
ATOM 788 C C . HIS A 1 104 ? -10.587 9.407 14.749 1.00 89.94 104 HIS A C 1
ATOM 790 O O . HIS A 1 104 ? -10.993 9.463 15.906 1.00 89.94 104 HIS A O 1
ATOM 796 N N . LEU A 1 105 ? -10.703 8.311 13.992 1.00 88.50 105 LEU A N 1
ATOM 797 C CA . LEU A 1 105 ? -11.351 7.080 14.457 1.00 88.50 105 LEU A CA 1
ATOM 798 C C . LEU A 1 105 ? -10.603 6.432 15.625 1.00 88.50 105 LEU A C 1
ATOM 800 O O . LEU A 1 105 ? -11.221 6.027 16.602 1.00 88.50 105 LEU A O 1
ATOM 804 N N . ALA A 1 106 ? -9.269 6.396 15.585 1.00 82.88 106 ALA A N 1
ATOM 805 C CA . ALA A 1 106 ? -8.468 5.891 16.702 1.00 82.88 106 ALA A CA 1
ATOM 806 C C . ALA A 1 106 ? -8.647 6.713 17.996 1.00 82.88 106 ALA A C 1
ATOM 808 O O . ALA A 1 106 ? -8.397 6.205 19.086 1.00 82.88 106 ALA A O 1
ATOM 809 N N . SER A 1 107 ? -9.080 7.973 17.877 1.00 79.31 107 SER A N 1
ATOM 810 C CA . SER A 1 107 ? -9.380 8.857 19.011 1.00 79.31 107 SER A CA 1
ATOM 811 C C . SER A 1 107 ? -10.824 8.717 19.522 1.00 79.31 107 SER A C 1
ATOM 813 O O . SER A 1 107 ? -11.180 9.380 20.494 1.00 79.31 107 SER A O 1
ATOM 815 N N . GLN A 1 108 ? -11.652 7.874 18.889 1.00 74.94 108 GLN A N 1
ATOM 816 C CA . GLN A 1 108 ? -13.044 7.599 19.263 1.00 74.94 108 GLN A CA 1
ATOM 817 C C . GLN A 1 108 ? -13.222 6.117 19.629 1.00 74.94 108 GLN A C 1
ATOM 819 O O . GLN A 1 108 ? -13.661 5.323 18.796 1.00 74.94 108 GLN A O 1
ATOM 824 N N . PRO A 1 109 ? -12.892 5.718 20.872 1.00 57.47 109 PRO A N 1
ATOM 825 C CA . PRO A 1 109 ? -12.926 4.313 21.280 1.00 57.47 109 PRO A CA 1
ATOM 826 C C . PRO A 1 109 ? -14.331 3.691 21.235 1.00 57.47 109 PRO A C 1
ATOM 828 O O . PRO A 1 109 ? -14.433 2.478 21.105 1.00 57.47 109 PRO A O 1
ATOM 831 N N . ASP A 1 110 ? -15.397 4.498 21.274 1.00 54.62 110 ASP A N 1
ATOM 832 C CA . ASP A 1 110 ? -16.791 4.025 21.225 1.00 54.62 110 ASP A CA 1
ATOM 833 C C . ASP A 1 110 ? -17.246 3.572 19.818 1.00 54.62 110 ASP A C 1
ATOM 835 O O . ASP A 1 110 ? -18.350 3.049 19.668 1.00 54.62 110 ASP A O 1
ATOM 839 N N . GLN A 1 111 ? -16.424 3.782 18.779 1.00 52.44 111 GLN A N 1
ATOM 840 C CA . GLN A 1 111 ? -16.701 3.379 17.389 1.00 52.44 111 GLN A CA 1
ATOM 841 C C . GLN A 1 111 ? -15.853 2.184 16.899 1.00 52.44 111 GLN A C 1
ATOM 843 O O . GLN A 1 111 ? -15.974 1.806 15.730 1.00 52.44 111 GLN A O 1
ATOM 848 N N . ALA A 1 112 ? -14.993 1.612 17.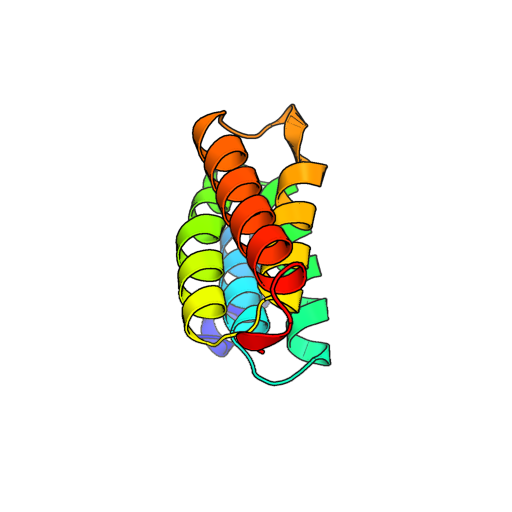754 1.00 48.75 112 ALA A N 1
ATOM 849 C CA . ALA A 1 112 ? -14.163 0.435 17.462 1.00 48.75 112 ALA A CA 1
ATOM 850 C C . ALA A 1 112 ? -14.849 -0.873 17.887 1.00 48.75 112 ALA A C 1
ATOM 852 O O . ALA A 1 112 ? -14.706 -1.867 17.137 1.00 48.75 112 ALA A O 1
#

pLDDT: mean 87.52, std 8.69, range [48.75, 96.56]

Organism: NCBI:txid464258

Radius of gyration: 14.25 Å; chains: 1; bounding box: 31×33×40 Å

InterPro domains:
  IPR011990 Tetratricopeptide-like helical domain superfamily [G3DSA:1.25.40.10] (1-112)
  IPR011990 Tetratricopeptide-like helical domain superfamily [SSF48452] (1-82)
  IPR031101 RNA polymerase-associated protein Ctr9 [PTHR14027] (1-112)

Foldseek 3Di:
DLVVLVVVCVVVVNPQLVSLQVNLLVQCPDPDPVSVVSSLVSPLVSCLVPVVSLVVLLVSLVVCVVVVVLVSSLSNLVSNVVSVVPHDPVSVVSSVVSNVVSVVVVVPPVND